Protein AF-A0A0C9NHZ6-F1 (afdb_monomer_lite)

Foldseek 3Di:
DPPVPVVVVVVVVVVVVCVVVVVVVVVVVVVCVVCVVVCVVVVVVVVVVVVVVLVVCCVVCVPVNCVVVVVVVVVVVVVVVPD

Sequence (83 aa):
MNTDTLTGSATDIGGKVKEGLGTALNDKSLQAEGKTDQFSGKAQKTFGEAKDVVRNFVQERPFAAAALGGVLGLALINTLRGK

InterPro domains:
  IPR008462 CsbD-like domain [PF05532] (4-55)
  IPR036629 YjbJ superfamily [G3DSA:1.10.1470.10] (1-61)
  IPR036629 YjbJ superfamily [SSF69047] (1-59)

pLDDT: mean 76.98, std 12.57, range [47.66, 94.69]

Secondary structure (DSSP, 8-state):
--SHHHHHHHHHHHHHHHHHHHHHHHHHHHHHTTTHHHHHHHHHHHHHHHHHHHHHHHHH-HHHHHHHHHHHHHHHHHHHHT-

Organism: NCBI:txid1219050

Radius of gyration: 19.62 Å; chains: 1; bounding box: 40×34×46 Å

Structure (mmCIF, N/CA/C/O backbone):
data_AF-A0A0C9NHZ6-F1
#
_entry.id   AF-A0A0C9NHZ6-F1
#
loop_
_atom_site.group_PDB
_atom_site.id
_atom_site.type_symbol
_atom_site.label_atom_id
_atom_site.label_alt_id
_atom_site.label_comp_id
_atom_site.label_asym_id
_atom_site.label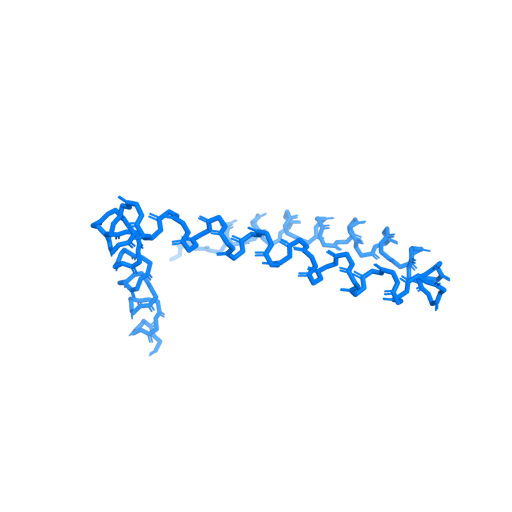_entity_id
_atom_site.label_seq_id
_atom_site.pdbx_PDB_ins_code
_atom_site.Cartn_x
_atom_site.Cartn_y
_atom_site.Cartn_z
_atom_site.occupancy
_atom_site.B_iso_or_equiv
_atom_site.auth_seq_id
_atom_site.auth_comp_id
_atom_site.auth_asym_id
_atom_site.auth_atom_id
_atom_site.pdbx_PDB_model_num
ATOM 1 N N . MET A 1 1 ? -27.276 -21.834 -6.102 1.00 48.53 1 MET A N 1
ATOM 2 C CA . MET A 1 1 ? -26.916 -22.369 -4.771 1.00 48.53 1 MET A CA 1
ATOM 3 C C . MET A 1 1 ? -25.429 -22.692 -4.792 1.00 48.53 1 MET A C 1
ATOM 5 O O . MET A 1 1 ? -25.002 -23.277 -5.777 1.00 48.53 1 MET A O 1
ATOM 9 N N . ASN A 1 2 ? -24.700 -22.314 -3.733 1.00 47.66 2 ASN A N 1
ATOM 10 C CA . ASN A 1 2 ? -23.241 -22.419 -3.520 1.00 47.66 2 ASN A CA 1
ATOM 11 C C . ASN A 1 2 ? -22.380 -21.190 -3.906 1.00 47.66 2 ASN A C 1
ATOM 13 O O . ASN A 1 2 ? -21.515 -21.261 -4.772 1.00 47.66 2 ASN A O 1
ATOM 17 N N . THR A 1 3 ? -22.592 -20.073 -3.202 1.00 56.69 3 THR A N 1
ATOM 18 C CA . THR A 1 3 ? -21.576 -19.007 -3.035 1.00 56.69 3 THR A CA 1
ATOM 19 C C . THR A 1 3 ? -21.306 -18.716 -1.549 1.00 56.69 3 THR A C 1
ATOM 21 O O . THR A 1 3 ? -20.252 -18.202 -1.193 1.00 56.69 3 THR A O 1
ATOM 24 N N . ASP A 1 4 ? -22.222 -19.110 -0.662 1.00 57.06 4 ASP A N 1
ATOM 25 C CA . ASP A 1 4 ? -22.235 -18.740 0.758 1.00 57.06 4 ASP A CA 1
ATOM 26 C C . ASP A 1 4 ? -21.190 -19.458 1.634 1.00 57.06 4 ASP A C 1
ATOM 28 O O . ASP A 1 4 ? -20.790 -18.946 2.679 1.00 57.06 4 ASP A O 1
ATOM 32 N N . THR A 1 5 ? -20.690 -20.624 1.221 1.00 56.94 5 THR A N 1
ATOM 33 C CA . THR A 1 5 ? -19.772 -21.449 2.035 1.00 56.94 5 THR A CA 1
ATOM 34 C C . THR A 1 5 ? -18.330 -20.927 2.031 1.00 56.94 5 THR A C 1
ATOM 36 O O . THR A 1 5 ? -17.643 -20.976 3.054 1.00 56.94 5 THR A O 1
ATOM 39 N N . LEU A 1 6 ? -17.882 -20.365 0.903 1.00 55.56 6 LEU A N 1
ATOM 40 C CA . LEU A 1 6 ? -16.565 -19.732 0.764 1.00 55.56 6 LEU A CA 1
ATOM 41 C C . LEU A 1 6 ? -16.512 -18.372 1.469 1.00 55.56 6 LEU A C 1
ATOM 43 O O . LEU A 1 6 ? -15.511 -18.048 2.109 1.00 55.56 6 LEU A O 1
ATOM 47 N N . THR A 1 7 ? -17.602 -17.602 1.403 1.00 58.03 7 THR A N 1
ATOM 48 C CA . THR A 1 7 ? -17.722 -16.326 2.117 1.00 58.03 7 THR A CA 1
ATOM 49 C C . THR A 1 7 ? -17.673 -16.535 3.629 1.00 58.03 7 THR A C 1
ATOM 51 O O . THR A 1 7 ? -16.935 -15.819 4.297 1.00 58.03 7 THR A O 1
ATOM 54 N N . GLY A 1 8 ? -18.349 -17.562 4.160 1.00 58.75 8 GLY A N 1
ATOM 55 C CA . GLY A 1 8 ? -18.328 -17.874 5.594 1.00 58.75 8 GLY A CA 1
ATOM 56 C C . GLY A 1 8 ? -16.920 -18.137 6.136 1.00 58.75 8 GLY A C 1
ATOM 57 O O . GLY A 1 8 ? -16.506 -17.515 7.108 1.00 58.75 8 GLY A O 1
ATOM 58 N N . SER A 1 9 ? -16.128 -18.964 5.445 1.00 61.84 9 SER A N 1
ATOM 59 C CA . SER A 1 9 ? -14.763 -19.298 5.889 1.00 61.84 9 SER A CA 1
ATOM 60 C C . SER A 1 9 ? -13.800 -18.105 5.826 1.00 61.84 9 SER A C 1
ATOM 62 O O . SER A 1 9 ? -12.962 -17.931 6.712 1.00 61.84 9 SER A O 1
ATOM 64 N N . ALA A 1 10 ? -13.926 -17.251 4.805 1.00 63.59 10 ALA A N 1
ATOM 65 C CA . ALA A 1 10 ? -13.142 -16.019 4.706 1.00 63.59 10 ALA A CA 1
ATOM 66 C C . ALA A 1 10 ? -13.517 -15.015 5.811 1.00 63.59 10 ALA A C 1
ATOM 68 O O . ALA A 1 10 ? -12.642 -14.360 6.385 1.00 63.59 10 ALA A O 1
ATOM 69 N N . THR A 1 11 ? -14.808 -14.921 6.138 1.00 69.81 11 THR A N 1
ATOM 70 C CA . THR A 1 11 ? -15.317 -14.076 7.221 1.00 69.81 11 THR A CA 1
ATOM 71 C C . THR A 1 11 ? -14.875 -14.578 8.595 1.00 69.81 11 THR A C 1
ATOM 73 O O . THR A 1 11 ? -14.468 -13.758 9.413 1.00 69.81 11 THR A O 1
ATOM 76 N N . ASP A 1 12 ? -14.858 -15.889 8.838 1.00 73.88 12 ASP A N 1
ATOM 77 C CA . ASP A 1 12 ? -14.398 -16.485 10.100 1.00 73.88 12 ASP A CA 1
ATOM 78 C C . ASP A 1 12 ? -12.905 -16.252 10.354 1.00 73.88 12 ASP A C 1
ATOM 80 O O . ASP A 1 12 ? -12.499 -15.839 11.444 1.00 73.88 12 ASP A O 1
ATOM 84 N N . ILE A 1 13 ? -12.065 -16.463 9.336 1.00 76.75 13 ILE A N 1
ATOM 85 C CA . ILE A 1 13 ? -10.621 -16.212 9.445 1.00 76.75 13 ILE A CA 1
ATOM 86 C C . ILE A 1 13 ? -10.365 -14.716 9.657 1.00 76.75 13 ILE A C 1
ATOM 88 O O . ILE A 1 13 ? -9.597 -14.335 10.542 1.00 76.75 13 ILE A O 1
ATOM 92 N N . GLY A 1 14 ? -11.045 -13.856 8.891 1.00 79.69 14 GLY A N 1
ATOM 93 C CA . GLY A 1 14 ? -10.964 -12.407 9.063 1.00 79.69 14 GLY A CA 1
ATOM 94 C C . GLY A 1 14 ? -11.448 -11.944 10.439 1.00 79.69 14 GLY A C 1
ATOM 95 O O . GLY A 1 14 ? -10.848 -11.040 11.021 1.00 79.69 14 GLY A O 1
ATOM 96 N N . GLY A 1 15 ? -12.488 -12.584 10.979 1.00 79.88 15 GLY A N 1
ATOM 97 C CA . GLY A 1 15 ? -13.032 -12.342 12.312 1.00 79.88 15 GLY A CA 1
ATOM 98 C C . GLY A 1 15 ? -12.015 -12.643 13.404 1.00 79.88 15 GLY A C 1
ATOM 99 O O . GLY A 1 15 ? -11.696 -11.754 14.185 1.00 79.88 15 GLY A O 1
ATOM 100 N N . LYS A 1 16 ? -11.410 -13.837 13.387 1.00 82.19 16 LYS A N 1
ATOM 101 C CA . LYS A 1 16 ? -10.394 -14.246 14.374 1.00 82.19 16 LYS A CA 1
ATOM 102 C C . LYS A 1 16 ? -9.143 -13.376 14.338 1.00 82.19 16 LYS A C 1
ATOM 104 O O . LYS A 1 16 ? -8.595 -13.026 15.381 1.00 82.19 16 LYS A O 1
ATOM 109 N N . VAL A 1 17 ? -8.696 -12.996 13.141 1.00 83.44 17 VAL A N 1
ATOM 110 C CA . VAL A 1 17 ? -7.560 -12.078 12.984 1.00 83.44 17 VAL A CA 1
ATOM 111 C C . VAL A 1 17 ? -7.915 -10.692 13.523 1.00 83.44 17 VAL A C 1
ATOM 113 O O . VAL A 1 17 ? -7.126 -10.101 14.256 1.00 83.44 17 VAL A O 1
ATOM 116 N N . LYS A 1 18 ? -9.109 -10.176 13.209 1.00 79.88 18 LYS A N 1
ATOM 117 C CA . LYS A 1 18 ? -9.574 -8.868 13.688 1.00 79.88 18 LYS A CA 1
ATOM 118 C C . LYS A 1 18 ? -9.787 -8.853 15.203 1.00 79.88 18 LYS A C 1
ATOM 120 O O . LYS A 1 18 ? -9.477 -7.850 15.831 1.00 79.88 18 LYS A O 1
ATOM 125 N N . GLU A 1 19 ? -10.264 -9.948 15.779 1.00 83.12 19 GLU A N 1
ATOM 126 C CA . GLU A 1 19 ? -10.459 -10.113 17.219 1.00 83.12 19 GLU A CA 1
ATOM 127 C C . GLU A 1 19 ? -9.116 -10.181 17.958 1.00 83.12 19 GLU A C 1
ATOM 129 O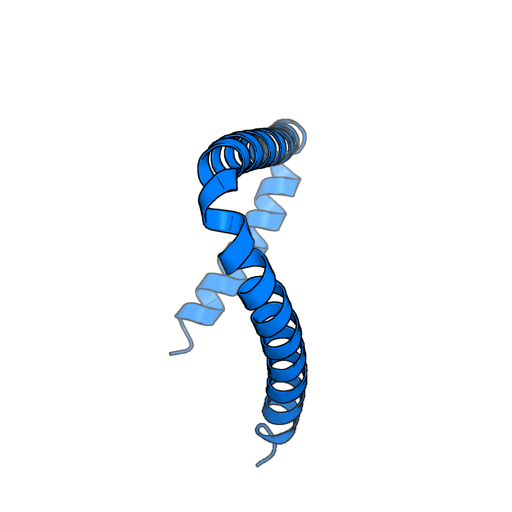 O . GLU A 1 19 ? -8.894 -9.420 18.896 1.00 83.12 19 GLU A O 1
ATOM 134 N N . GLY A 1 20 ? -8.165 -10.990 17.475 1.00 84.88 20 GLY A N 1
ATOM 135 C CA . GLY A 1 20 ? -6.824 -11.072 18.063 1.00 84.88 20 GLY A CA 1
ATOM 136 C C . GLY A 1 20 ? -6.053 -9.752 17.980 1.00 84.88 20 GLY A C 1
ATOM 137 O O . GLY A 1 20 ? -5.426 -9.328 18.953 1.00 84.88 20 GLY A O 1
ATOM 138 N N . LEU A 1 21 ? -6.142 -9.063 16.838 1.00 84.19 21 LEU A N 1
ATOM 139 C CA . LEU A 1 21 ? -5.581 -7.722 16.683 1.00 84.19 21 LEU A CA 1
ATOM 140 C C . LEU A 1 21 ? -6.323 -6.700 17.546 1.00 84.19 21 LEU A C 1
ATOM 142 O O . LEU A 1 21 ? -5.675 -5.851 18.140 1.00 84.19 21 LEU A O 1
ATOM 146 N N . GLY A 1 22 ? -7.650 -6.782 17.637 1.00 78.81 22 GLY A N 1
ATOM 147 C CA . GLY A 1 22 ? -8.491 -5.873 18.409 1.00 78.81 22 GLY A CA 1
ATOM 148 C C . GLY A 1 22 ? -8.183 -5.918 19.900 1.00 78.81 22 GLY A C 1
ATOM 149 O O . GLY A 1 22 ? -7.975 -4.868 20.495 1.00 78.81 22 GLY A O 1
ATOM 150 N N . THR A 1 23 ? -8.063 -7.111 20.483 1.00 79.81 23 THR A N 1
ATOM 151 C CA . THR A 1 23 ? -7.688 -7.290 21.894 1.00 79.81 23 THR A CA 1
ATOM 152 C C . THR A 1 23 ? -6.270 -6.788 22.158 1.00 79.81 23 THR A C 1
ATOM 154 O O . THR A 1 23 ? -6.060 -5.975 23.054 1.00 79.81 23 THR A O 1
ATOM 157 N N . ALA A 1 24 ? -5.303 -7.170 21.316 1.00 78.50 24 ALA A N 1
ATOM 158 C CA . ALA A 1 24 ? -3.920 -6.714 21.458 1.00 78.50 24 ALA A CA 1
ATOM 159 C C . ALA A 1 24 ? -3.761 -5.197 21.243 1.00 78.50 24 ALA A C 1
ATOM 161 O O . ALA A 1 24 ? -2.909 -4.566 21.874 1.00 78.50 24 ALA A O 1
ATOM 162 N N . LEU A 1 25 ? -4.556 -4.600 20.345 1.00 80.88 25 LEU A N 1
ATOM 163 C CA . LEU A 1 25 ? -4.622 -3.151 20.177 1.00 80.88 25 LEU A CA 1
ATOM 164 C C . LEU A 1 25 ? -5.329 -2.484 21.349 1.00 80.88 25 LEU A C 1
ATOM 166 O O . LEU A 1 25 ? -4.896 -1.405 21.702 1.00 80.88 25 LEU A O 1
ATOM 170 N N . ASN A 1 26 ? -6.356 -3.079 21.958 1.00 72.69 26 ASN A N 1
ATOM 171 C CA . ASN A 1 26 ? -7.064 -2.496 23.101 1.00 72.69 26 ASN A CA 1
ATOM 172 C C . ASN A 1 26 ? -6.110 -2.291 24.294 1.00 72.69 26 ASN A C 1
ATOM 174 O O . ASN A 1 26 ? -5.972 -1.173 24.791 1.00 72.69 26 ASN A O 1
ATOM 178 N N . ASP A 1 27 ? -5.330 -3.324 24.633 1.00 71.50 27 ASP A N 1
ATOM 179 C CA . ASP A 1 27 ? -4.279 -3.242 25.658 1.00 71.50 27 ASP A CA 1
ATOM 180 C C . ASP A 1 27 ? -3.176 -2.235 25.289 1.00 71.50 27 ASP A C 1
ATOM 182 O O . ASP A 1 27 ? -2.657 -1.501 26.134 1.00 71.50 27 ASP A O 1
ATOM 186 N N . LYS A 1 28 ? -2.815 -2.157 24.001 1.00 67.00 28 LYS A N 1
ATOM 187 C CA . LYS A 1 28 ? -1.853 -1.161 23.504 1.00 67.00 28 LYS A CA 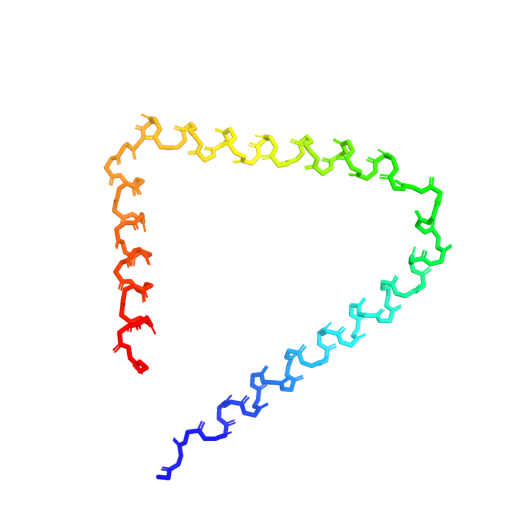1
ATOM 188 C C . LYS A 1 28 ? -2.433 0.248 23.443 1.00 67.00 28 LYS A C 1
ATOM 190 O O . LYS A 1 28 ? -1.659 1.183 23.596 1.00 67.00 28 LYS A O 1
ATOM 195 N N . SER A 1 29 ? -3.735 0.416 23.228 1.00 62.62 29 SER A N 1
ATOM 196 C CA . SER A 1 29 ? -4.438 1.698 23.147 1.00 62.62 29 SER A CA 1
ATOM 197 C C . SER A 1 29 ? -4.433 2.388 24.503 1.00 62.62 29 SER A C 1
ATOM 199 O O . SER A 1 29 ? -4.162 3.584 24.546 1.00 62.62 29 SER A O 1
ATOM 201 N N . LEU A 1 30 ? -4.572 1.632 25.601 1.00 60.84 30 LEU A N 1
ATOM 202 C CA . LEU A 1 30 ? -4.335 2.145 26.956 1.00 60.84 30 LEU A CA 1
ATOM 203 C C . LEU A 1 30 ? -2.883 2.617 27.179 1.00 60.84 30 LEU A C 1
ATOM 205 O O . LEU A 1 30 ? -2.648 3.534 27.957 1.00 60.84 30 LEU A O 1
ATOM 209 N N . GLN A 1 31 ? -1.895 2.030 26.492 1.00 62.66 31 GLN A N 1
ATOM 210 C CA . GLN A 1 31 ? -0.503 2.516 26.504 1.00 62.66 31 GLN A CA 1
ATOM 211 C C . GLN A 1 31 ? -0.213 3.599 25.443 1.00 62.66 31 GLN A C 1
ATOM 213 O O . GLN A 1 31 ? 0.859 4.211 25.465 1.00 62.66 31 GLN A O 1
ATOM 218 N N . ALA A 1 32 ? -1.115 3.813 24.480 1.00 60.72 32 ALA A N 1
ATOM 219 C CA . ALA A 1 32 ? -0.863 4.603 23.276 1.00 60.72 32 ALA A CA 1
ATOM 220 C C . ALA A 1 32 ? -1.075 6.105 23.476 1.00 60.72 32 ALA A C 1
ATOM 222 O O . ALA A 1 32 ? -0.459 6.881 22.744 1.00 60.72 32 ALA A O 1
ATOM 223 N N . GLU A 1 33 ? -1.859 6.523 24.476 1.00 61.19 33 GLU A N 1
ATOM 224 C CA . GLU A 1 33 ? -2.108 7.945 24.764 1.00 61.19 33 GLU A CA 1
ATOM 225 C C . GLU A 1 33 ? -0.812 8.748 25.002 1.00 61.19 33 GLU A C 1
ATOM 227 O O . GLU A 1 33 ? -0.778 9.942 24.728 1.00 61.19 33 GLU A O 1
ATOM 232 N N . GLY A 1 34 ? 0.297 8.097 25.384 1.00 56.00 34 GLY A N 1
ATOM 233 C CA . GLY A 1 34 ? 1.620 8.729 25.504 1.00 56.00 34 GLY A CA 1
ATOM 234 C C . GLY A 1 34 ? 2.563 8.600 24.292 1.00 56.00 34 GLY A C 1
ATOM 235 O O . GLY A 1 34 ? 3.641 9.189 24.303 1.00 56.00 34 GLY A O 1
ATOM 236 N N . LYS A 1 35 ? 2.227 7.818 23.252 1.00 60.78 35 LYS A N 1
ATOM 237 C CA . LYS A 1 35 ? 3.122 7.518 22.103 1.00 60.78 35 LYS A CA 1
ATOM 238 C C . LYS A 1 35 ? 2.669 8.093 20.759 1.00 60.78 35 LYS A C 1
ATOM 240 O O . LYS A 1 35 ? 3.422 7.995 19.785 1.00 60.78 35 LYS A O 1
ATOM 245 N N . THR A 1 36 ? 1.486 8.697 20.696 1.00 63.03 36 THR A N 1
ATOM 246 C CA . THR A 1 36 ? 0.865 9.225 19.467 1.00 63.03 36 THR A CA 1
ATOM 247 C C . THR A 1 36 ? 1.758 10.200 18.686 1.00 63.03 36 THR A C 1
ATOM 249 O O . THR A 1 36 ? 1.825 10.101 17.457 1.00 63.03 36 THR A O 1
ATOM 252 N N . ASP A 1 37 ? 2.525 11.064 19.360 1.00 61.03 37 ASP A N 1
ATOM 253 C CA . ASP A 1 37 ? 3.438 12.010 18.694 1.00 61.03 37 ASP A CA 1
ATOM 254 C C . ASP A 1 37 ? 4.631 11.321 18.008 1.00 61.03 37 ASP A C 1
ATOM 256 O O . ASP A 1 37 ? 4.982 11.640 16.869 1.00 61.03 37 ASP A O 1
ATOM 260 N N . GLN A 1 38 ? 5.228 10.302 18.638 1.00 64.38 38 GLN A N 1
ATOM 261 C CA . GLN A 1 38 ? 6.293 9.521 17.994 1.00 64.38 38 GLN A CA 1
ATOM 262 C C . GLN A 1 38 ? 5.758 8.600 16.897 1.00 64.38 38 GLN A C 1
ATOM 264 O O . GLN A 1 38 ? 6.463 8.317 15.923 1.00 64.38 38 GLN A O 1
ATOM 269 N N . PHE A 1 39 ? 4.527 8.115 17.057 1.00 74.19 39 PHE A N 1
ATOM 270 C CA . PHE A 1 39 ? 3.894 7.240 16.084 1.00 74.19 39 PHE A CA 1
ATOM 271 C C . PHE A 1 39 ? 3.584 7.987 14.791 1.00 74.19 39 PHE A C 1
ATOM 273 O O . PHE A 1 39 ? 3.921 7.489 13.724 1.00 74.19 39 PHE A O 1
ATOM 280 N N . SER A 1 40 ? 3.046 9.204 14.877 1.00 67.50 40 SER A N 1
ATOM 281 C CA . SER A 1 40 ? 2.755 10.033 13.702 1.00 67.50 40 SER A CA 1
ATOM 282 C C . SER A 1 40 ? 4.024 10.377 12.917 1.00 67.50 40 SER A C 1
ATOM 284 O O . SER A 1 40 ? 4.054 10.213 11.700 1.00 67.50 40 SER A O 1
ATOM 286 N N . GLY A 1 41 ? 5.118 10.741 13.599 1.00 73.75 41 GLY A N 1
ATOM 287 C CA . GLY A 1 41 ? 6.403 11.012 12.940 1.00 73.75 41 GLY A CA 1
ATOM 288 C C . GLY A 1 41 ? 7.039 9.775 12.289 1.00 73.75 41 GLY A C 1
ATOM 289 O O . GLY A 1 41 ? 7.574 9.859 11.182 1.00 73.75 41 GLY A O 1
ATOM 290 N N . LYS A 1 42 ? 6.956 8.604 12.938 1.00 78.88 42 LYS A N 1
ATOM 291 C CA . LYS A 1 42 ? 7.415 7.330 12.352 1.00 78.88 42 LYS A CA 1
ATOM 292 C C . LYS A 1 42 ? 6.532 6.901 11.185 1.00 78.88 42 LYS A C 1
ATOM 294 O O . LYS A 1 42 ? 7.065 6.535 10.147 1.00 78.88 42 LYS A O 1
ATOM 299 N N . ALA A 1 43 ? 5.215 7.004 11.326 1.00 81.81 43 ALA A N 1
ATOM 300 C CA . ALA A 1 43 ? 4.262 6.689 10.271 1.00 81.81 43 ALA A CA 1
ATOM 301 C C . ALA A 1 43 ? 4.480 7.584 9.048 1.00 81.81 43 ALA A C 1
ATOM 303 O O . ALA A 1 43 ? 4.541 7.079 7.933 1.00 81.81 43 ALA A O 1
ATOM 304 N N . GLN A 1 44 ? 4.684 8.889 9.246 1.00 77.31 44 GLN A N 1
ATOM 305 C CA . GLN A 1 44 ? 4.964 9.823 8.160 1.00 77.31 44 GLN A CA 1
ATOM 306 C C . GLN A 1 44 ? 6.307 9.529 7.476 1.00 77.31 44 GLN A C 1
ATOM 308 O O . GLN A 1 44 ? 6.374 9.582 6.249 1.00 77.31 44 GLN A O 1
ATOM 313 N N . LYS A 1 45 ? 7.355 9.168 8.233 1.00 84.44 45 LYS A N 1
ATOM 314 C CA . LYS A 1 45 ? 8.637 8.726 7.655 1.00 84.44 45 LYS A CA 1
ATOM 315 C C . LYS A 1 45 ? 8.484 7.452 6.837 1.00 84.44 45 LYS A C 1
ATOM 317 O O . LYS A 1 45 ? 8.835 7.451 5.666 1.00 84.44 45 LYS A O 1
ATOM 322 N N . THR A 1 46 ? 7.898 6.410 7.420 1.00 86.44 46 THR A N 1
ATOM 323 C CA . THR A 1 46 ? 7.698 5.125 6.743 1.00 86.44 46 THR A CA 1
ATOM 324 C C . THR A 1 46 ? 6.812 5.274 5.509 1.00 86.44 46 THR A C 1
ATOM 326 O O . THR A 1 46 ? 7.085 4.670 4.476 1.00 86.44 46 THR A O 1
ATOM 329 N N . PHE A 1 47 ? 5.779 6.115 5.577 1.00 85.94 47 PHE A N 1
ATOM 330 C CA . PHE A 1 47 ? 4.941 6.431 4.424 1.00 85.94 47 PHE A CA 1
ATOM 331 C C . PHE A 1 47 ? 5.710 7.203 3.344 1.00 85.94 47 PHE A C 1
ATOM 333 O O . PHE A 1 47 ? 5.547 6.917 2.159 1.00 85.94 47 PHE A O 1
ATOM 340 N N . GLY A 1 48 ? 6.568 8.148 3.739 1.00 87.62 48 GLY A N 1
ATOM 341 C CA . GLY A 1 48 ? 7.475 8.857 2.836 1.00 87.62 48 GLY A CA 1
ATOM 342 C C . GLY A 1 48 ? 8.431 7.908 2.115 1.00 87.62 48 GLY A C 1
ATOM 343 O O . GLY A 1 48 ? 8.459 7.899 0.890 1.00 87.62 48 GLY A O 1
ATOM 344 N N . GLU A 1 49 ? 9.121 7.039 2.855 1.00 91.12 49 GLU A N 1
ATOM 345 C CA . GLU A 1 49 ? 10.041 6.039 2.299 1.00 91.12 49 GLU A CA 1
ATOM 346 C C . GLU A 1 49 ? 9.323 5.074 1.347 1.00 91.12 49 GLU A C 1
ATOM 348 O O . GLU A 1 49 ? 9.795 4.819 0.240 1.00 91.12 49 GLU A O 1
ATOM 353 N N . ALA A 1 50 ? 8.140 4.584 1.726 1.00 89.81 50 ALA A N 1
ATOM 354 C CA . ALA A 1 50 ? 7.338 3.721 0.863 1.00 89.81 50 ALA A CA 1
ATOM 355 C C . ALA A 1 50 ? 6.907 4.440 -0.426 1.00 89.81 50 ALA A C 1
ATOM 357 O O . ALA A 1 50 ? 6.990 3.871 -1.517 1.00 89.81 50 ALA A O 1
ATOM 358 N N . LYS A 1 51 ? 6.479 5.705 -0.324 1.00 89.56 51 LYS A N 1
ATOM 359 C CA . LYS A 1 51 ? 6.123 6.529 -1.484 1.00 89.56 51 LYS A CA 1
ATOM 360 C C . LYS A 1 51 ? 7.328 6.759 -2.391 1.00 89.56 51 LYS A C 1
ATOM 362 O O . LYS A 1 51 ? 7.168 6.705 -3.609 1.00 89.56 51 LYS A O 1
ATOM 367 N N . ASP A 1 52 ? 8.504 6.992 -1.823 1.00 91.62 52 ASP A N 1
ATOM 368 C CA . ASP A 1 52 ? 9.730 7.207 -2.585 1.00 91.62 52 ASP A CA 1
ATOM 369 C C . ASP A 1 52 ? 10.165 5.934 -3.316 1.00 91.62 52 ASP A C 1
ATOM 371 O O . ASP A 1 52 ? 10.504 6.007 -4.494 1.00 91.62 52 ASP A O 1
ATOM 375 N N . VAL A 1 53 ? 10.044 4.754 -2.696 1.00 91.00 53 VAL A N 1
ATOM 376 C CA . VAL A 1 53 ? 10.284 3.463 -3.369 1.00 91.00 53 VAL A CA 1
ATOM 377 C C . VAL A 1 53 ? 9.339 3.275 -4.555 1.00 91.00 53 VAL A C 1
ATOM 379 O O . VAL A 1 53 ? 9.783 2.954 -5.657 1.00 91.00 53 VAL A O 1
ATOM 382 N N . VAL A 1 54 ? 8.040 3.519 -4.360 1.00 88.12 54 VAL A N 1
ATOM 383 C CA . VAL A 1 54 ? 7.052 3.426 -5.446 1.00 88.12 54 VAL A CA 1
ATOM 384 C C . VAL A 1 54 ? 7.360 4.446 -6.540 1.00 88.12 54 VAL A C 1
ATOM 386 O O . VAL A 1 54 ? 7.319 4.112 -7.721 1.00 88.12 54 VAL A O 1
ATOM 389 N N . ARG A 1 55 ? 7.707 5.682 -6.174 1.00 90.31 55 ARG A N 1
ATOM 390 C CA . ARG A 1 55 ? 8.037 6.738 -7.134 1.00 90.31 55 ARG A CA 1
ATOM 391 C C . ARG A 1 55 ? 9.284 6.400 -7.943 1.00 90.31 55 ARG A C 1
ATOM 393 O O . ARG A 1 55 ? 9.261 6.580 -9.157 1.00 90.31 55 ARG A O 1
ATOM 400 N N . ASN A 1 56 ? 10.324 5.880 -7.300 1.00 93.31 56 ASN A N 1
ATOM 401 C CA . ASN A 1 56 ? 11.542 5.434 -7.968 1.00 93.31 56 ASN A CA 1
ATOM 402 C C . ASN A 1 56 ? 11.245 4.275 -8.922 1.00 93.31 56 ASN A C 1
ATOM 404 O O . ASN A 1 56 ? 11.633 4.340 -10.082 1.00 93.31 56 ASN A O 1
ATOM 408 N N . PHE A 1 57 ? 10.456 3.282 -8.498 1.00 91.19 57 PHE A N 1
ATOM 409 C CA . PHE A 1 57 ? 10.040 2.176 -9.365 1.00 91.19 57 PHE A CA 1
ATOM 410 C C . PHE A 1 57 ? 9.256 2.659 -10.596 1.00 91.19 57 PHE A C 1
ATOM 412 O O . PHE A 1 57 ? 9.491 2.199 -11.713 1.00 91.19 57 PHE A O 1
ATOM 419 N N . VAL A 1 58 ? 8.351 3.628 -10.412 1.00 92.50 58 VAL A N 1
ATOM 420 C CA . VAL A 1 58 ? 7.595 4.257 -11.506 1.00 92.50 58 VAL A CA 1
ATOM 421 C C . VAL A 1 58 ? 8.520 5.012 -12.464 1.00 92.50 58 VAL A C 1
ATOM 423 O O . VAL A 1 58 ? 8.314 4.948 -13.674 1.00 92.50 58 VAL A O 1
ATOM 426 N N . GLN A 1 59 ? 9.539 5.707 -11.951 1.00 92.94 59 GLN A N 1
ATOM 427 C CA . GLN A 1 59 ? 10.501 6.441 -12.778 1.00 92.94 59 GLN A CA 1
ATOM 428 C C . GLN A 1 59 ? 11.484 5.521 -13.516 1.00 92.94 59 GLN A C 1
ATOM 430 O O . GLN A 1 59 ? 11.758 5.755 -14.690 1.00 92.94 59 GLN A O 1
ATOM 435 N N . GLU A 1 60 ? 11.987 4.466 -12.872 1.00 93.62 60 GLU A N 1
ATOM 436 C CA . GLU A 1 60 ? 12.922 3.507 -13.477 1.00 93.62 60 GLU A CA 1
ATOM 437 C C . GLU A 1 60 ? 12.242 2.580 -14.489 1.00 93.62 60 GLU A C 1
ATOM 439 O O . GLU A 1 60 ? 12.840 2.184 -15.495 1.00 93.62 60 GLU A O 1
ATOM 444 N N . ARG A 1 61 ? 10.990 2.194 -14.220 1.00 94.69 61 ARG A N 1
ATOM 445 C CA . ARG A 1 61 ? 10.232 1.225 -15.019 1.00 94.69 61 ARG A CA 1
ATOM 446 C C . ARG A 1 61 ? 8.834 1.761 -15.345 1.00 94.69 61 ARG A C 1
ATOM 448 O O . ARG A 1 61 ? 7.836 1.160 -14.934 1.00 94.69 61 ARG A O 1
ATOM 455 N N . PRO A 1 62 ? 8.731 2.826 -16.162 1.00 90.75 62 PRO A N 1
ATOM 456 C CA . PRO A 1 62 ? 7.454 3.476 -16.463 1.00 90.75 62 PRO A CA 1
ATOM 457 C C . PRO A 1 62 ? 6.434 2.519 -17.091 1.00 90.75 62 PRO A C 1
ATOM 459 O O . PRO A 1 62 ? 5.260 2.544 -16.732 1.00 90.75 62 PRO A O 1
ATOM 462 N N . PHE A 1 63 ? 6.875 1.608 -17.964 1.00 89.62 63 PHE A N 1
ATOM 463 C CA . PHE A 1 63 ? 5.995 0.614 -18.588 1.00 89.62 63 PHE A CA 1
ATOM 464 C C . PHE A 1 63 ? 5.520 -0.473 -17.616 1.00 89.62 63 PHE A C 1
ATOM 466 O O . PHE A 1 63 ? 4.362 -0.877 -17.679 1.00 89.62 63 PHE A O 1
ATOM 473 N N . ALA A 1 64 ? 6.375 -0.928 -16.692 1.00 89.88 64 ALA A N 1
ATOM 474 C CA . ALA A 1 64 ? 5.983 -1.925 -15.694 1.00 89.88 64 ALA A CA 1
ATOM 475 C C . ALA A 1 64 ? 5.000 -1.327 -14.678 1.00 89.88 64 ALA A C 1
ATOM 477 O O . ALA A 1 64 ? 3.992 -1.948 -14.349 1.00 89.88 64 ALA A O 1
ATOM 478 N N . ALA A 1 65 ? 5.249 -0.090 -14.242 1.00 90.19 65 ALA A N 1
ATOM 479 C CA . ALA A 1 65 ? 4.324 0.652 -13.398 1.00 90.19 65 ALA A CA 1
ATOM 480 C C . ALA A 1 65 ? 2.978 0.902 -14.095 1.00 90.19 65 ALA A C 1
ATOM 482 O O . ALA A 1 65 ? 1.931 0.699 -13.483 1.00 90.19 65 ALA A O 1
ATOM 483 N N . ALA A 1 66 ? 2.986 1.272 -15.379 1.00 88.88 66 ALA A N 1
ATOM 484 C CA . ALA A 1 66 ? 1.766 1.435 -16.165 1.00 88.88 66 ALA A CA 1
ATOM 485 C C . ALA A 1 66 ? 0.999 0.115 -16.341 1.00 88.88 66 ALA A C 1
ATOM 487 O O . ALA A 1 66 ? -0.224 0.112 -16.243 1.00 88.88 66 ALA A O 1
ATOM 488 N N . ALA A 1 67 ? 1.689 -1.010 -16.546 1.00 90.94 67 ALA A N 1
ATOM 489 C CA . ALA A 1 67 ? 1.053 -2.321 -16.651 1.00 90.94 67 ALA A CA 1
ATOM 490 C C . ALA A 1 67 ? 0.385 -2.735 -15.330 1.00 90.94 67 ALA A C 1
ATOM 492 O O . ALA A 1 67 ? -0.785 -3.115 -15.324 1.00 90.94 67 ALA A O 1
ATOM 493 N N . LEU A 1 68 ? 1.088 -2.595 -14.201 1.00 86.62 68 LEU A N 1
ATOM 494 C CA . LEU A 1 68 ? 0.531 -2.885 -12.876 1.00 86.62 68 LEU A CA 1
ATOM 495 C C . LEU A 1 68 ? -0.639 -1.950 -12.538 1.00 86.62 68 LEU A C 1
ATOM 497 O O . LEU A 1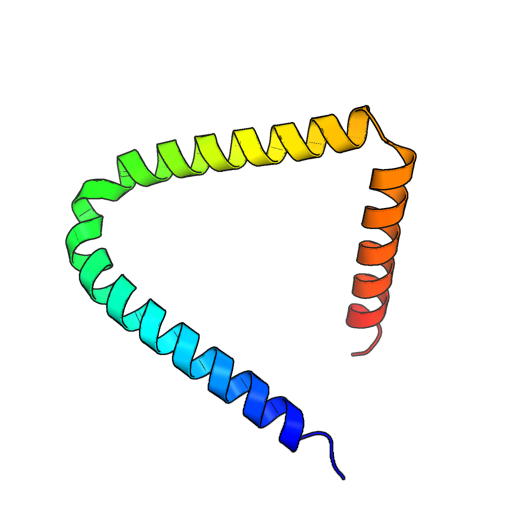 68 ? -1.697 -2.412 -12.111 1.00 86.62 68 LEU A O 1
ATOM 501 N N . GLY A 1 69 ? -0.483 -0.648 -12.788 1.00 89.38 69 GLY A N 1
ATOM 502 C CA . GLY A 1 69 ? -1.545 0.341 -12.607 1.00 89.38 69 GLY A CA 1
ATOM 503 C C . GLY A 1 69 ? -2.754 0.083 -13.509 1.00 89.38 69 GLY A C 1
ATOM 504 O O . GLY A 1 69 ? -3.888 0.213 -13.061 1.00 89.38 69 GLY A O 1
ATOM 505 N N . GLY A 1 70 ? -2.530 -0.345 -14.751 1.00 88.81 70 GLY A N 1
ATOM 506 C CA . GLY A 1 70 ? -3.578 -0.681 -15.711 1.00 88.81 70 GLY A CA 1
ATOM 507 C C . GLY A 1 70 ? -4.374 -1.924 -15.319 1.00 88.81 70 GLY A C 1
ATOM 508 O O . GLY A 1 70 ? -5.599 -1.911 -15.407 1.00 88.81 70 GLY A O 1
ATOM 509 N N . VAL A 1 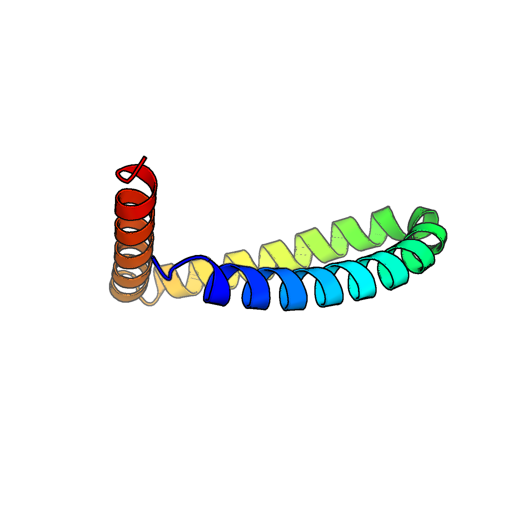71 ? -3.705 -2.972 -14.826 1.00 89.81 71 VAL A N 1
ATOM 510 C CA . VAL A 1 71 ? -4.361 -4.200 -14.340 1.00 89.81 71 VAL A CA 1
ATOM 511 C C . VAL A 1 71 ? -5.216 -3.906 -13.108 1.00 89.81 71 VAL A C 1
ATOM 513 O O . VAL A 1 71 ? -6.379 -4.306 -13.0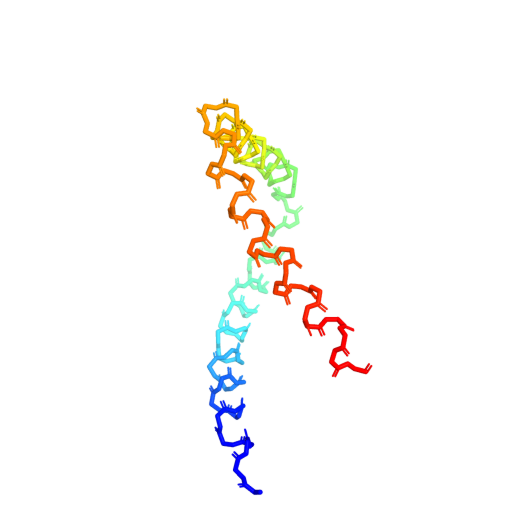56 1.00 89.81 71 VAL A O 1
ATOM 516 N N . LEU A 1 72 ? -4.674 -3.159 -12.142 1.00 87.00 72 LEU A N 1
ATOM 517 C CA . LEU A 1 72 ? -5.426 -2.728 -10.961 1.00 87.00 72 LEU A CA 1
ATOM 518 C C . LEU A 1 72 ? -6.586 -1.799 -11.342 1.00 87.00 72 LEU A C 1
ATOM 520 O O . LEU A 1 72 ? -7.696 -1.964 -10.841 1.00 87.00 72 LEU A O 1
ATOM 524 N N . GLY A 1 73 ? -6.360 -0.868 -12.270 1.00 85.25 73 GLY A N 1
ATOM 525 C CA . GLY A 1 73 ? -7.389 0.023 -12.798 1.00 85.25 73 GLY A CA 1
ATOM 526 C C . GLY A 1 73 ? -8.533 -0.741 -13.463 1.00 85.25 73 GLY A C 1
ATOM 527 O O . GLY A 1 73 ? -9.694 -0.495 -13.152 1.00 85.25 73 GLY A O 1
ATOM 528 N N . LEU A 1 74 ? -8.225 -1.724 -14.312 1.00 83.88 74 LEU A N 1
ATOM 529 C CA . LEU A 1 74 ? -9.226 -2.583 -14.950 1.00 83.88 74 LEU A CA 1
ATOM 530 C C . LEU A 1 74 ? -9.992 -3.441 -13.939 1.00 83.88 74 LEU A C 1
ATOM 532 O O . LEU A 1 74 ? -11.212 -3.552 -14.043 1.00 83.88 74 LEU A O 1
ATOM 536 N N . ALA A 1 75 ? -9.310 -4.008 -12.943 1.00 81.81 75 ALA A N 1
ATOM 537 C CA . ALA A 1 75 ? -9.958 -4.784 -11.889 1.00 81.81 75 ALA A CA 1
ATOM 538 C C . ALA A 1 75 ? -10.931 -3.925 -11.063 1.00 81.81 75 ALA A C 1
ATOM 540 O O . ALA A 1 75 ? -12.047 -4.360 -10.769 1.00 81.81 75 ALA A O 1
ATOM 541 N N . LEU A 1 76 ? -10.550 -2.684 -10.742 1.00 80.94 76 LEU A N 1
ATOM 542 C CA . LEU A 1 76 ? -11.421 -1.731 -10.051 1.00 80.94 76 LEU A CA 1
ATOM 543 C C . LEU A 1 76 ? -12.600 -1.301 -10.927 1.00 80.94 76 LEU A C 1
ATOM 545 O O . LEU A 1 76 ? -13.729 -1.292 -10.447 1.00 80.94 76 LEU A O 1
ATOM 549 N N . ILE A 1 77 ? -12.379 -1.025 -12.215 1.00 82.31 77 ILE A N 1
ATOM 550 C CA . ILE A 1 77 ? -13.459 -0.711 -13.164 1.00 82.31 77 ILE A CA 1
ATOM 551 C C . ILE A 1 77 ? -14.454 -1.874 -13.249 1.00 82.31 77 ILE A C 1
ATOM 553 O O . ILE A 1 77 ? -15.663 -1.648 -13.217 1.00 82.31 77 ILE A O 1
ATOM 557 N N . ASN A 1 78 ? -13.968 -3.117 -13.301 1.00 77.06 78 ASN A N 1
ATOM 558 C CA . ASN A 1 78 ? -14.822 -4.302 -13.329 1.00 77.06 78 ASN A CA 1
ATOM 559 C C . ASN A 1 78 ? -15.582 -4.510 -12.007 1.00 77.06 78 ASN A C 1
ATOM 561 O O . ASN A 1 78 ? -16.749 -4.886 -12.016 1.00 77.06 78 ASN A O 1
ATOM 565 N N . THR A 1 79 ? -14.949 -4.205 -10.872 1.00 75.50 79 THR A N 1
ATOM 566 C CA . THR A 1 79 ? -15.579 -4.296 -9.544 1.00 75.50 79 THR A CA 1
ATOM 567 C C . THR A 1 79 ? -16.637 -3.205 -9.334 1.00 75.50 79 THR A C 1
ATOM 569 O O . THR A 1 79 ? -17.641 -3.443 -8.669 1.00 75.50 79 THR A O 1
ATOM 572 N N . LEU A 1 80 ? -16.455 -2.020 -9.928 1.00 73.56 80 LEU A N 1
ATOM 573 C CA . LEU A 1 80 ? -17.388 -0.891 -9.821 1.00 73.56 80 LEU A CA 1
ATOM 574 C C . LEU A 1 80 ? -18.546 -0.953 -10.830 1.00 73.56 80 LEU A C 1
ATOM 576 O O . LEU A 1 80 ? -19.601 -0.392 -10.557 1.00 73.56 80 LEU A O 1
ATOM 580 N N . ARG A 1 81 ? -18.385 -1.640 -11.971 1.00 71.56 81 ARG A N 1
ATOM 581 C CA . ARG A 1 81 ? -19.463 -1.853 -12.964 1.00 71.56 81 ARG A CA 1
ATOM 582 C C . ARG A 1 81 ? -20.409 -3.008 -12.637 1.00 71.56 81 ARG A C 1
ATOM 584 O O . ARG A 1 81 ? -21.432 -3.134 -13.300 1.00 71.56 81 ARG A O 1
ATOM 591 N N . GLY A 1 82 ? -20.056 -3.865 -11.682 1.00 65.88 82 GLY A N 1
ATOM 592 C CA . GLY A 1 82 ? -20.827 -5.057 -11.319 1.00 65.88 82 GLY A CA 1
ATOM 593 C C . GLY A 1 82 ? -21.912 -4.832 -10.264 1.00 65.88 82 GLY A C 1
ATOM 594 O O . GLY A 1 82 ? -22.359 -5.811 -9.670 1.00 65.88 82 GLY A O 1
ATOM 595 N N . LYS A 1 83 ? -22.293 -3.580 -9.987 1.00 57.03 83 LYS A N 1
ATOM 596 C CA . LYS A 1 83 ? -23.319 -3.230 -9.003 1.00 57.03 83 LYS A CA 1
ATOM 597 C C . LYS A 1 83 ? -24.474 -2.486 -9.654 1.00 57.03 83 LYS A C 1
ATOM 599 O O . LYS A 1 83 ? -24.189 -1.632 -10.521 1.00 57.03 83 LYS A O 1
#